Protein AF-A0A1X7AEA4-F1 (afdb_monomer)

Solvent-accessible surface area (backbone atoms only — not comparable to full-atom values): 4947 Å² total; per-residue (Å²): 132,84,85,75,75,78,75,78,63,51,75,67,51,50,48,36,57,66,36,85,84,41,59,62,54,50,52,52,48,51,51,48,52,52,51,43,52,50,46,52,50,51,54,72,70,70,56,57,78,73,52,43,57,52,44,51,55,50,45,53,51,46,56,50,50,48,51,49,55,52,52,52,31,42,65,58,71,58,75,80,81,89,133

pLDDT: mean 80.56, std 16.45, range [34.94, 93.5]

Organism: NCBI:txid1960125

Nearest PDB structures (foldseek):
  7y6b-assembly2_D  TM=9.805E-01  e=1.923E-02  Edwardsiella piscicida
  7y6c-assembly2_D  TM=9.455E-01  e=2.158E-02  Edwardsiella piscicida
  4afl-assembly2_F  TM=7.784E-01  e=2.148E+00  Homo sapiens

Sequence (83 aa):
MADNDFVSLSVTEDRLSTDKDGKHKQQLLAQLNQDLDTVRKKRNSGLAPDEFACADALIDAIDDAIKVVELTWHKHHDNKKTH

Structure (mmCIF, N/CA/C/O backbone):
data_AF-A0A1X7AEA4-F1
#
_entry.id   AF-A0A1X7AEA4-F1
#
loop_
_atom_site.group_PDB
_atom_site.id
_atom_site.type_symbol
_atom_site.label_atom_id
_atom_site.label_alt_id
_atom_site.label_comp_id
_atom_site.label_asym_id
_atom_site.label_entity_id
_atom_site.label_seq_id
_atom_site.pdbx_PDB_ins_code
_atom_site.Cartn_x
_atom_site.Cartn_y
_atom_site.Cartn_z
_atom_site.occupancy
_atom_site.B_iso_or_equiv
_atom_site.auth_seq_id
_atom_site.auth_comp_id
_atom_site.auth_asym_id
_atom_site.auth_atom_id
_atom_site.pdbx_PDB_model_num
ATOM 1 N N . MET A 1 1 ? -0.455 -17.437 -34.717 1.00 34.94 1 MET A N 1
ATOM 2 C CA . MET A 1 1 ? -0.400 -15.961 -34.708 1.00 34.94 1 MET A CA 1
ATOM 3 C C . MET A 1 1 ? -0.289 -15.573 -33.252 1.00 34.94 1 MET A C 1
ATOM 5 O O . MET A 1 1 ? -1.016 -16.154 -32.465 1.00 34.94 1 MET A O 1
ATOM 9 N N . ALA A 1 2 ? 0.715 -14.780 -32.884 1.00 38.47 2 ALA A N 1
ATOM 10 C CA . ALA A 1 2 ? 1.003 -14.483 -31.485 1.00 38.47 2 ALA A CA 1
ATOM 11 C C . ALA A 1 2 ? -0.091 -13.569 -30.917 1.00 38.47 2 ALA A C 1
ATOM 13 O O . ALA A 1 2 ? -0.274 -12.465 -31.430 1.00 38.47 2 ALA A O 1
ATOM 14 N N . ASP A 1 3 ? -0.807 -14.050 -29.900 1.00 38.66 3 ASP A N 1
ATOM 15 C CA . ASP A 1 3 ? -1.648 -13.247 -29.015 1.00 38.66 3 ASP A CA 1
ATOM 16 C C . ASP A 1 3 ? -0.761 -12.215 -28.321 1.00 38.66 3 ASP A C 1
ATOM 18 O O . ASP A 1 3 ? -0.124 -12.470 -27.301 1.00 38.66 3 ASP A O 1
ATOM 22 N N . ASN A 1 4 ? -0.641 -11.049 -28.947 1.00 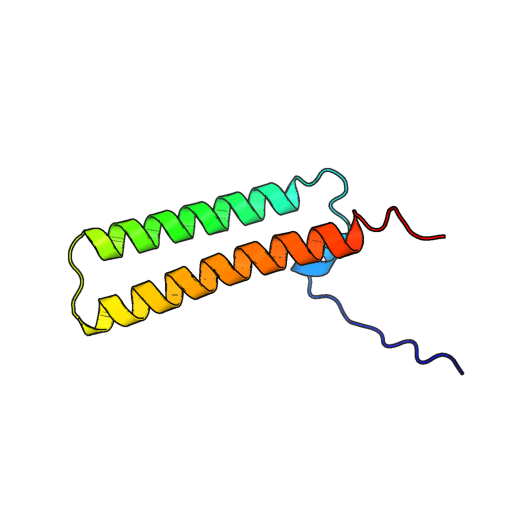44.72 4 ASN A N 1
ATOM 23 C CA . ASN A 1 4 ? -0.011 -9.894 -28.342 1.00 44.72 4 ASN A CA 1
ATOM 24 C C . ASN A 1 4 ? -1.088 -9.219 -27.490 1.00 44.72 4 ASN A C 1
ATOM 26 O O . ASN A 1 4 ? -1.668 -8.210 -27.896 1.00 44.72 4 ASN A O 1
ATOM 30 N N . ASP A 1 5 ? -1.400 -9.840 -26.350 1.00 40.91 5 ASP A N 1
ATOM 31 C CA . ASP A 1 5 ? -2.141 -9.209 -25.265 1.00 40.91 5 ASP A CA 1
ATOM 32 C C . ASP A 1 5 ? -1.403 -7.912 -24.923 1.00 40.91 5 ASP A C 1
ATOM 34 O O . ASP A 1 5 ? -0.380 -7.909 -24.235 1.00 40.91 5 ASP A O 1
ATOM 38 N N . PHE A 1 6 ? -1.888 -6.791 -25.459 1.00 42.59 6 PHE A N 1
ATOM 39 C CA . PHE A 1 6 ? -1.503 -5.461 -25.014 1.00 42.59 6 PHE A CA 1
ATOM 40 C C . PHE A 1 6 ? -2.049 -5.312 -23.595 1.00 42.59 6 PHE A C 1
ATOM 42 O O . PHE A 1 6 ? -3.117 -4.745 -23.367 1.00 42.59 6 PHE A O 1
ATOM 49 N N . VAL A 1 7 ? -1.325 -5.880 -22.633 1.00 50.03 7 VAL A N 1
ATOM 50 C CA . VAL A 1 7 ? -1.503 -5.600 -21.217 1.00 50.03 7 VAL A CA 1
ATOM 51 C C . VAL A 1 7 ? -1.186 -4.118 -21.065 1.00 50.03 7 VAL A C 1
ATOM 53 O O . VAL A 1 7 ? -0.026 -3.721 -20.988 1.00 50.03 7 VAL A O 1
ATOM 56 N N . SER A 1 8 ? -2.223 -3.283 -21.126 1.00 56.47 8 SER A N 1
ATOM 57 C CA . SER A 1 8 ? -2.120 -1.870 -20.789 1.00 56.47 8 SER A CA 1
ATOM 58 C C . SER A 1 8 ? -1.819 -1.811 -19.300 1.00 56.47 8 SER A C 1
ATOM 60 O O . SER A 1 8 ? -2.731 -1.894 -18.477 1.00 56.47 8 SER A O 1
ATOM 62 N N . LEU A 1 9 ? -0.536 -1.725 -18.961 1.00 59.97 9 LEU A N 1
ATOM 63 C CA . LEU A 1 9 ? -0.090 -1.516 -17.594 1.00 59.97 9 LEU A CA 1
ATOM 64 C C . LEU A 1 9 ? -0.747 -0.234 -17.069 1.00 59.97 9 LEU A C 1
ATOM 66 O O . LEU A 1 9 ? -0.998 0.724 -17.809 1.00 59.97 9 LEU A O 1
ATOM 70 N N . SER A 1 10 ? -1.085 -0.221 -15.781 1.00 78.94 10 SER A N 1
ATOM 71 C CA . SER A 1 10 ? -1.510 1.035 -15.160 1.00 78.94 10 SER A CA 1
ATOM 72 C C . SER A 1 10 ? -0.342 2.029 -15.172 1.00 78.94 10 SER A C 1
ATOM 74 O O . SER A 1 10 ? 0.817 1.624 -15.125 1.00 78.94 10 SER A O 1
ATOM 76 N N . VAL A 1 11 ? -0.618 3.337 -15.150 1.00 82.06 11 VAL A N 1
ATOM 77 C CA . VAL A 1 11 ? 0.437 4.375 -15.104 1.00 82.06 11 VAL A CA 1
ATOM 78 C C . VAL A 1 11 ? 1.436 4.135 -13.961 1.00 82.06 11 VAL A C 1
ATOM 80 O O . VAL A 1 11 ? 2.626 4.414 -14.099 1.00 82.06 11 VAL A O 1
ATOM 83 N N . THR A 1 12 ? 0.969 3.608 -12.827 1.00 82.38 12 THR A N 1
ATOM 84 C CA . THR A 1 12 ? 1.816 3.259 -11.679 1.00 82.38 12 THR A CA 1
ATOM 85 C C . THR A 1 12 ? 2.684 2.036 -11.966 1.00 82.38 12 THR A C 1
ATOM 87 O O . THR A 1 12 ? 3.864 2.030 -11.632 1.00 82.38 12 THR A O 1
ATOM 90 N N . GLU A 1 13 ? 2.130 1.017 -12.617 1.00 83.19 13 GLU A N 1
ATOM 91 C CA . GLU A 1 13 ? 2.853 -0.194 -13.009 1.00 83.19 13 GLU A CA 1
ATOM 92 C C . GLU A 1 13 ? 3.904 0.094 -14.092 1.00 83.19 13 GLU A C 1
ATOM 94 O O . GLU A 1 13 ? 5.043 -0.348 -13.961 1.00 83.19 13 GLU A O 1
ATOM 99 N N . ASP A 1 14 ? 3.591 0.940 -15.077 1.00 85.38 14 ASP A N 1
ATOM 100 C CA . ASP A 1 14 ? 4.557 1.437 -16.066 1.00 85.38 14 ASP A CA 1
ATOM 101 C C . ASP A 1 14 ? 5.733 2.157 -15.396 1.00 85.38 14 ASP A C 1
ATOM 103 O O . ASP A 1 14 ? 6.904 1.906 -15.706 1.00 85.38 14 ASP A O 1
ATOM 107 N N . ARG A 1 15 ? 5.442 3.033 -14.428 1.00 85.69 15 ARG A N 1
ATOM 108 C CA . ARG A 1 15 ? 6.480 3.734 -13.662 1.00 85.69 15 ARG A CA 1
ATOM 109 C C . ARG A 1 15 ? 7.316 2.769 -12.831 1.00 85.69 15 ARG A C 1
ATOM 111 O O . ARG A 1 15 ? 8.533 2.901 -12.821 1.00 85.69 15 ARG A O 1
ATOM 118 N N . LEU A 1 16 ? 6.701 1.780 -12.184 1.00 86.69 16 LEU A N 1
ATOM 119 C CA . LEU A 1 16 ? 7.431 0.748 -11.441 1.00 86.69 16 LEU A CA 1
ATOM 120 C C . LEU A 1 16 ? 8.290 -0.124 -12.367 1.00 86.69 16 LEU A C 1
ATOM 122 O O . LEU A 1 16 ? 9.414 -0.457 -12.005 1.00 86.69 16 LEU A O 1
ATOM 126 N N . SER A 1 17 ? 7.818 -0.444 -13.574 1.00 84.50 17 SER A N 1
ATOM 127 C CA . SER A 1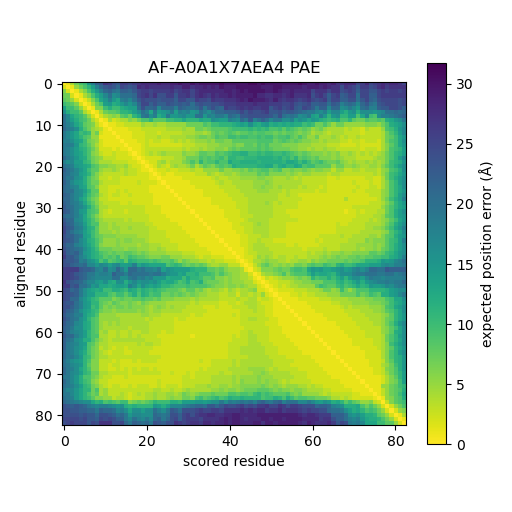 17 ? 8.564 -1.244 -14.557 1.00 84.50 17 SER A CA 1
ATOM 128 C C . SER A 1 17 ? 9.803 -0.522 -15.104 1.00 84.50 17 SER A C 1
ATOM 130 O O . SER A 1 17 ? 10.806 -1.153 -15.435 1.00 84.50 17 SER A O 1
ATOM 132 N N . THR A 1 18 ? 9.767 0.811 -15.160 1.00 86.56 18 THR A N 1
ATOM 133 C CA . THR A 1 18 ? 10.862 1.651 -15.672 1.00 86.56 18 THR A CA 1
ATOM 134 C C . THR A 1 18 ? 11.794 2.179 -14.573 1.00 86.56 18 THR A C 1
ATOM 136 O O . THR A 1 18 ? 12.887 2.661 -14.880 1.00 86.56 18 THR A O 1
ATOM 139 N N . ASP A 1 19 ? 11.418 2.024 -13.299 1.00 87.62 19 ASP A N 1
ATOM 140 C CA . ASP A 1 19 ? 12.150 2.456 -12.099 1.00 87.62 19 ASP A CA 1
ATOM 141 C C . ASP A 1 19 ? 13.358 1.559 -11.769 1.00 87.62 19 ASP A C 1
ATOM 143 O O . ASP A 1 19 ? 13.357 0.797 -10.803 1.00 87.62 19 ASP A O 1
ATOM 147 N N . LYS A 1 20 ? 14.412 1.641 -12.586 1.00 83.31 20 LYS A N 1
ATOM 148 C CA . LYS A 1 20 ? 15.628 0.816 -12.441 1.00 83.31 20 LYS A CA 1
ATOM 149 C C . LYS A 1 20 ? 16.418 1.092 -11.162 1.00 83.31 20 LYS A C 1
ATOM 151 O O . LYS A 1 20 ? 17.100 0.202 -10.662 1.00 83.31 20 LYS A O 1
ATOM 156 N N . ASP A 1 21 ? 16.383 2.324 -10.666 1.00 86.75 21 ASP A N 1
ATOM 157 C CA . ASP A 1 21 ? 17.058 2.743 -9.437 1.00 86.75 21 ASP A CA 1
ATOM 158 C C . ASP A 1 21 ? 16.193 2.555 -8.182 1.00 86.75 21 ASP A C 1
ATOM 160 O O . ASP A 1 21 ? 16.673 2.781 -7.071 1.00 86.75 21 ASP A O 1
ATOM 164 N N . GLY A 1 22 ? 14.943 2.102 -8.337 1.00 87.44 22 GLY A N 1
ATOM 165 C CA . GLY A 1 22 ? 14.039 1.800 -7.228 1.00 87.44 22 GLY A CA 1
ATOM 166 C C . GLY A 1 22 ? 13.553 3.036 -6.465 1.00 87.44 22 GLY A C 1
ATOM 167 O O . GLY A 1 22 ? 12.984 2.894 -5.380 1.00 87.44 22 GLY A O 1
ATOM 168 N N . LYS A 1 23 ? 13.793 4.251 -6.975 1.00 90.44 23 LYS A N 1
ATOM 169 C CA . LYS A 1 23 ? 13.427 5.496 -6.286 1.00 90.44 23 LYS A CA 1
ATOM 170 C C . LYS A 1 23 ? 11.922 5.678 -6.243 1.00 90.44 23 LYS A C 1
ATOM 172 O O . LYS A 1 23 ? 11.391 6.078 -5.208 1.00 90.44 23 LYS A O 1
ATOM 177 N N . HIS A 1 24 ? 11.237 5.393 -7.347 1.00 88.19 24 HIS A N 1
ATOM 178 C CA . HIS A 1 24 ? 9.789 5.531 -7.396 1.00 88.19 24 HIS A CA 1
ATOM 179 C C . HIS A 1 24 ? 9.107 4.502 -6.490 1.00 88.19 24 HIS A C 1
ATOM 181 O O . HIS A 1 24 ? 8.226 4.868 -5.713 1.00 88.19 24 HIS A O 1
ATOM 187 N N . LYS A 1 25 ? 9.582 3.249 -6.503 1.00 90.88 25 LYS A N 1
ATOM 188 C CA . LYS A 1 25 ? 9.187 2.202 -5.554 1.00 90.88 25 LYS A CA 1
ATOM 189 C C . LYS A 1 25 ? 9.355 2.692 -4.118 1.00 90.88 25 LYS A C 1
ATOM 191 O O . LYS A 1 25 ? 8.406 2.632 -3.345 1.00 90.88 25 LYS A O 1
ATOM 196 N N . GLN A 1 26 ? 10.537 3.190 -3.753 1.00 91.50 26 GLN A N 1
ATOM 197 C CA . GLN A 1 26 ? 10.808 3.658 -2.389 1.00 91.50 26 GLN A CA 1
ATOM 198 C C . GLN A 1 26 ? 9.898 4.816 -1.972 1.00 91.50 26 GLN A C 1
ATOM 200 O O . GLN A 1 26 ? 9.409 4.819 -0.846 1.00 91.50 26 GLN A O 1
ATOM 205 N N . GLN A 1 27 ? 9.630 5.770 -2.866 1.00 92.19 27 GLN A N 1
ATOM 206 C CA . GLN A 1 27 ? 8.690 6.862 -2.599 1.00 92.19 27 GLN A CA 1
ATOM 207 C C . GLN A 1 27 ? 7.267 6.348 -2.363 1.00 92.19 27 GLN A C 1
ATOM 209 O O . GLN A 1 27 ? 6.618 6.779 -1.412 1.00 92.19 27 GLN A O 1
ATOM 214 N N . LEU A 1 28 ? 6.795 5.410 -3.190 1.00 90.12 28 LEU A N 1
ATOM 215 C CA . LEU A 1 28 ? 5.465 4.821 -3.032 1.00 90.12 28 LEU A CA 1
ATOM 216 C C . LEU A 1 28 ? 5.350 4.062 -1.707 1.00 90.12 28 LEU A C 1
ATOM 218 O O . LEU A 1 28 ? 4.383 4.237 -0.972 1.00 90.12 28 LEU A O 1
ATOM 222 N N . LEU A 1 29 ? 6.365 3.259 -1.380 1.00 92.31 29 LEU A N 1
ATOM 223 C CA . LEU A 1 29 ? 6.421 2.522 -0.122 1.00 92.31 29 LEU A CA 1
ATOM 224 C C . LEU A 1 29 ? 6.478 3.463 1.082 1.00 92.31 29 LEU A C 1
ATOM 226 O O . LEU A 1 29 ? 5.801 3.211 2.073 1.00 92.31 29 LEU A O 1
ATOM 230 N N . ALA A 1 30 ? 7.246 4.552 1.013 1.00 92.56 30 ALA A N 1
ATOM 231 C CA . ALA A 1 30 ? 7.300 5.541 2.085 1.00 92.56 30 ALA A CA 1
ATOM 232 C C . ALA A 1 30 ? 5.927 6.188 2.322 1.00 92.56 30 ALA A C 1
ATOM 234 O O . ALA A 1 30 ? 5.501 6.295 3.470 1.00 92.56 30 ALA A O 1
ATOM 235 N N . GLN A 1 31 ? 5.214 6.548 1.250 1.00 92.56 31 GLN A N 1
ATOM 236 C CA . GLN A 1 31 ? 3.867 7.108 1.345 1.00 92.56 31 GLN A CA 1
ATOM 237 C C . GLN A 1 31 ? 2.881 6.107 1.963 1.00 92.56 31 GLN A C 1
ATOM 239 O O . GLN A 1 31 ? 2.198 6.441 2.927 1.00 92.56 31 GLN A O 1
ATOM 244 N N . LEU A 1 32 ? 2.861 4.863 1.475 1.00 92.06 32 LEU A N 1
ATOM 245 C CA . LEU A 1 32 ? 1.977 3.818 1.998 1.00 92.06 32 LEU A CA 1
ATOM 246 C C . LEU A 1 32 ? 2.255 3.517 3.477 1.00 92.06 32 LEU A C 1
ATOM 248 O O . LEU A 1 32 ? 1.322 3.405 4.265 1.00 92.06 32 LEU A O 1
ATOM 252 N N . ASN A 1 33 ? 3.526 3.456 3.885 1.00 91.75 33 ASN A N 1
ATOM 253 C CA . ASN A 1 33 ? 3.891 3.269 5.292 1.00 91.75 33 ASN A CA 1
ATOM 254 C C . ASN A 1 33 ? 3.484 4.466 6.166 1.00 91.75 33 ASN A C 1
ATOM 256 O O . ASN A 1 33 ? 3.031 4.279 7.294 1.00 91.75 33 ASN A O 1
ATOM 260 N N . GLN A 1 34 ? 3.598 5.696 5.658 1.00 93.25 34 GLN A N 1
ATOM 261 C CA . GLN A 1 34 ? 3.128 6.885 6.372 1.00 93.25 34 GLN A CA 1
ATOM 262 C C . GLN A 1 34 ? 1.601 6.872 6.560 1.00 93.25 34 GLN A C 1
ATOM 264 O O . GLN A 1 34 ? 1.094 7.250 7.625 1.00 93.25 34 GLN A O 1
ATOM 269 N N . ASP A 1 35 ? 0.864 6.425 5.545 1.00 89.94 35 ASP A N 1
ATOM 270 C CA . ASP A 1 35 ? -0.591 6.300 5.603 1.00 89.94 35 ASP A CA 1
ATOM 271 C C . ASP A 1 35 ? -0.999 5.188 6.580 1.00 89.94 35 ASP A C 1
ATOM 273 O O . ASP A 1 35 ? -1.851 5.407 7.443 1.00 89.94 35 ASP A O 1
ATOM 277 N N . LEU A 1 36 ? -0.312 4.043 6.547 1.00 91.31 36 LEU A N 1
ATOM 278 C CA . LEU A 1 36 ? -0.472 2.946 7.503 1.00 91.31 36 LEU A CA 1
ATOM 279 C C . LEU A 1 36 ? -0.263 3.416 8.951 1.00 91.31 36 LEU A C 1
ATOM 281 O O . LEU A 1 36 ? -1.094 3.151 9.822 1.00 91.31 36 LEU A O 1
ATOM 285 N N . ASP A 1 37 ? 0.810 4.165 9.214 1.00 91.69 37 ASP A N 1
ATOM 286 C CA . ASP A 1 37 ? 1.089 4.736 10.534 1.00 91.69 37 ASP A CA 1
ATOM 287 C C . ASP A 1 37 ? -0.000 5.716 10.977 1.00 91.69 37 ASP A C 1
ATOM 289 O O . ASP A 1 37 ? -0.377 5.752 12.152 1.00 91.69 37 ASP A O 1
ATOM 293 N N . THR A 1 38 ? -0.538 6.504 10.047 1.00 90.44 38 THR A N 1
ATOM 294 C CA . THR A 1 38 ? -1.648 7.423 10.318 1.00 90.44 38 THR A CA 1
ATOM 295 C C . THR A 1 38 ? -2.905 6.662 10.730 1.00 90.44 38 THR A C 1
ATOM 297 O O . THR A 1 38 ? -3.540 7.013 11.729 1.00 90.44 38 THR A O 1
ATOM 300 N N . VAL A 1 39 ? -3.253 5.599 10.004 1.00 89.00 39 VAL A N 1
ATOM 301 C CA . VAL A 1 39 ? -4.434 4.776 10.299 1.00 89.00 39 VAL A CA 1
ATOM 302 C C . VAL A 1 39 ? -4.254 4.022 11.620 1.00 89.00 39 VAL A C 1
ATOM 304 O O . VAL A 1 39 ? -5.154 4.037 12.459 1.00 89.00 39 VAL A O 1
ATOM 307 N N . ARG A 1 40 ? -3.066 3.462 11.883 1.00 89.12 40 ARG A N 1
ATOM 308 C CA . ARG A 1 40 ? -2.737 2.803 13.160 1.00 89.12 40 ARG A CA 1
ATOM 309 C C . ARG A 1 40 ? -2.825 3.759 14.348 1.00 89.12 40 ARG A C 1
ATOM 311 O O . ARG A 1 40 ? -3.371 3.397 15.387 1.00 89.12 40 ARG A O 1
ATOM 318 N N . LYS A 1 41 ? -2.338 4.996 14.205 1.00 88.81 41 LYS A N 1
ATOM 319 C CA . LYS A 1 41 ? -2.469 6.029 15.247 1.00 88.81 41 LYS A CA 1
ATOM 320 C C . LYS A 1 41 ? -3.931 6.373 15.521 1.00 88.81 41 LYS A C 1
ATOM 322 O O . LYS A 1 41 ? -4.306 6.445 16.687 1.00 88.81 41 LYS A O 1
ATOM 327 N N . LYS A 1 42 ? -4.752 6.522 14.474 1.00 85.19 42 LYS A N 1
ATOM 328 C CA . LYS A 1 42 ? -6.200 6.754 14.616 1.00 85.19 42 LYS A CA 1
ATOM 329 C C . LYS A 1 42 ? -6.885 5.601 15.345 1.00 85.19 42 LYS A C 1
ATOM 331 O O . LYS A 1 42 ? -7.603 5.844 16.310 1.00 85.19 42 LYS A O 1
ATOM 336 N N . ARG A 1 43 ? -6.585 4.356 14.963 1.00 84.44 43 ARG A N 1
ATOM 337 C CA . ARG A 1 43 ? -7.071 3.152 15.653 1.00 84.44 43 ARG A CA 1
ATOM 338 C C . ARG A 1 43 ? -6.728 3.171 17.146 1.00 84.44 43 ARG A C 1
ATOM 340 O O . ARG A 1 43 ? -7.588 2.919 17.984 1.00 84.44 43 ARG A O 1
ATOM 347 N N . ASN A 1 44 ? -5.490 3.529 17.481 1.00 82.50 44 ASN A N 1
ATOM 348 C CA . ASN A 1 44 ? -5.002 3.549 18.861 1.00 82.50 44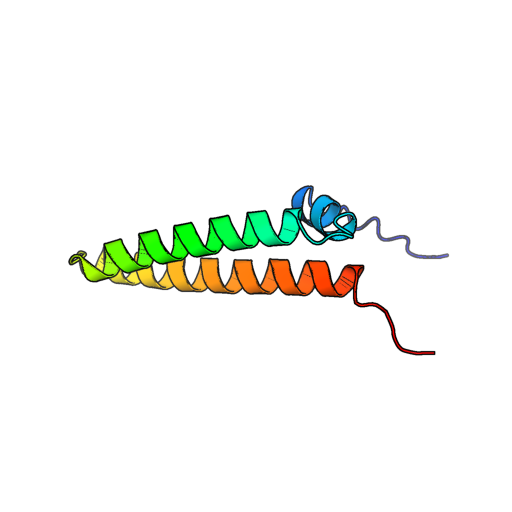 ASN A CA 1
ATOM 349 C C . ASN A 1 44 ? -5.511 4.740 19.694 1.00 82.50 44 ASN A C 1
ATOM 351 O O . ASN A 1 44 ? -5.390 4.706 20.916 1.00 82.50 44 ASN A O 1
ATOM 355 N N . SER A 1 45 ? -6.074 5.783 19.072 1.00 83.50 45 SER A N 1
ATOM 356 C CA . SER A 1 45 ? -6.627 6.951 19.782 1.00 83.50 45 SER A CA 1
ATOM 357 C C . SER A 1 45 ? -8.049 6.760 20.326 1.00 83.50 45 SER A C 1
ATOM 359 O O . SER A 1 45 ? -8.562 7.658 20.987 1.00 83.50 45 SER A O 1
ATOM 361 N N . GLY A 1 46 ? -8.655 5.587 20.107 1.00 73.88 46 GLY A N 1
ATOM 362 C CA . GLY A 1 46 ? -10.020 5.277 20.531 1.00 73.88 46 GLY A CA 1
ATOM 363 C C . GLY A 1 46 ? -11.029 5.655 19.451 1.00 73.88 46 GLY A C 1
ATOM 364 O O . GLY A 1 46 ? -11.447 6.804 19.359 1.00 73.88 46 GLY A O 1
ATOM 365 N N . LEU A 1 47 ? -11.397 4.671 18.632 1.00 78.25 47 LEU A N 1
ATOM 366 C CA . LEU A 1 47 ? -12.421 4.788 17.595 1.00 78.25 47 LEU A CA 1
ATOM 367 C C . LEU A 1 47 ? -13.763 4.230 18.084 1.00 78.25 47 LEU A C 1
ATOM 369 O O . LEU A 1 47 ? -13.820 3.470 19.055 1.00 78.25 47 LEU A O 1
ATOM 373 N N . ALA A 1 48 ? -14.853 4.581 17.408 1.00 81.12 48 ALA A N 1
ATOM 374 C CA . ALA A 1 48 ? -16.107 3.863 17.590 1.00 81.12 48 ALA A CA 1
ATOM 375 C C . ALA A 1 48 ? -15.993 2.417 17.034 1.00 81.12 48 ALA A C 1
ATOM 377 O O . ALA A 1 48 ? -15.131 2.138 16.195 1.00 81.12 48 ALA A O 1
ATOM 378 N N . PRO A 1 49 ? -16.804 1.448 17.503 1.00 77.69 49 PRO A N 1
ATOM 379 C CA . PRO A 1 49 ? -16.687 0.041 17.093 1.00 77.69 49 PRO A CA 1
ATOM 380 C C . PRO A 1 49 ? -16.797 -0.202 15.577 1.00 77.69 49 PRO A C 1
ATOM 382 O O . PRO A 1 49 ? -16.145 -1.092 15.037 1.00 77.69 49 PRO A O 1
ATOM 385 N N . ASP A 1 50 ? -17.609 0.593 14.889 1.00 80.69 50 ASP A N 1
ATOM 386 C CA . ASP A 1 50 ? -17.782 0.608 13.434 1.00 80.69 50 ASP A CA 1
ATOM 387 C C . ASP A 1 50 ? -16.557 1.177 12.700 1.00 80.69 50 ASP A C 1
ATOM 389 O O . ASP A 1 50 ? -16.139 0.662 11.659 1.00 80.69 50 ASP A O 1
ATOM 393 N N . GLU A 1 51 ? -15.924 2.189 13.285 1.00 82.94 51 GLU A N 1
ATOM 394 C CA . GLU A 1 51 ? -14.692 2.786 12.774 1.00 82.94 51 GLU A CA 1
ATOM 395 C C . GLU A 1 51 ? -13.472 1.874 12.978 1.00 82.94 51 GLU A C 1
ATOM 397 O O . GLU A 1 51 ? -12.552 1.900 12.160 1.00 82.94 51 GLU A O 1
ATOM 402 N N . PHE A 1 52 ? -13.466 1.023 14.012 1.00 85.00 52 PHE A N 1
ATOM 403 C CA . PHE A 1 52 ? -12.419 0.015 14.221 1.00 85.00 52 PHE A CA 1
ATOM 404 C C . PHE A 1 52 ? -12.362 -1.003 13.081 1.00 85.00 52 PHE A C 1
ATOM 406 O O . PHE A 1 52 ? -11.284 -1.258 12.550 1.00 85.00 52 PHE A O 1
ATOM 413 N N . ALA A 1 53 ? -13.512 -1.546 12.672 1.00 86.50 53 ALA A N 1
ATOM 414 C CA . ALA A 1 53 ? -13.574 -2.499 11.565 1.00 86.50 53 ALA A CA 1
ATOM 415 C C . ALA A 1 53 ? -13.127 -1.858 10.240 1.00 86.50 53 ALA A C 1
ATOM 417 O O . ALA A 1 53 ? -12.402 -2.477 9.462 1.00 86.50 53 ALA A O 1
ATOM 418 N N . CYS A 1 54 ? -13.506 -0.597 10.007 1.00 87.25 54 CYS A N 1
ATOM 419 C CA . CYS A 1 54 ? -13.058 0.156 8.837 1.00 87.25 54 CYS A CA 1
ATOM 420 C C . CYS A 1 54 ? -11.550 0.441 8.873 1.00 87.25 54 CYS A C 1
ATOM 422 O O . CYS A 1 54 ? -10.883 0.334 7.846 1.00 87.25 54 CYS A O 1
ATOM 424 N N . ALA A 1 55 ? -11.004 0.795 10.039 1.00 88.56 55 ALA A N 1
ATOM 425 C CA . ALA A 1 55 ? -9.576 1.033 10.206 1.00 88.56 55 ALA A CA 1
ATOM 426 C C . ALA A 1 55 ? -8.755 -0.246 9.993 1.00 88.56 55 ALA A C 1
ATOM 428 O O . ALA A 1 55 ? -7.723 -0.185 9.331 1.00 88.56 55 ALA A O 1
ATOM 429 N N . ASP A 1 56 ? -9.225 -1.389 10.496 1.00 88.88 56 ASP A N 1
ATOM 430 C CA . ASP A 1 56 ? -8.565 -2.685 10.304 1.00 88.88 56 ASP A CA 1
ATOM 431 C C . ASP A 1 56 ? -8.576 -3.102 8.830 1.00 88.88 56 ASP A C 1
ATOM 433 O O . ASP A 1 56 ? -7.520 -3.389 8.271 1.00 88.88 56 ASP A O 1
ATOM 437 N N . ALA A 1 57 ? -9.726 -2.999 8.157 1.00 91.56 57 ALA A N 1
ATOM 438 C CA . ALA A 1 57 ? -9.818 -3.265 6.722 1.00 91.56 57 ALA A CA 1
ATOM 439 C C . ALA A 1 57 ? -8.908 -2.342 5.889 1.00 91.56 57 ALA A C 1
ATOM 441 O O . ALA A 1 57 ? -8.337 -2.763 4.884 1.00 91.56 57 ALA A O 1
ATOM 442 N N . LEU A 1 58 ? -8.756 -1.079 6.302 1.00 91.81 58 LEU A N 1
ATOM 443 C CA . LEU A 1 58 ? -7.878 -0.128 5.626 1.00 91.81 58 LEU A CA 1
ATOM 444 C C . LEU A 1 58 ? -6.393 -0.438 5.864 1.00 91.81 58 LEU A C 1
ATOM 446 O O . LEU A 1 58 ? -5.597 -0.289 4.941 1.00 91.81 58 LEU A O 1
ATOM 450 N N . ILE A 1 59 ? -6.016 -0.880 7.068 1.00 91.94 59 ILE A N 1
ATOM 451 C CA . ILE A 1 59 ? -4.652 -1.345 7.361 1.00 91.94 59 ILE A CA 1
ATOM 452 C C . ILE A 1 59 ? -4.310 -2.539 6.469 1.00 91.94 59 ILE A C 1
ATOM 454 O O . ILE A 1 59 ? -3.276 -2.505 5.804 1.00 91.94 59 ILE A O 1
ATOM 458 N N . ASP A 1 60 ? -5.195 -3.535 6.399 1.00 93.50 60 ASP A N 1
ATOM 459 C CA . ASP A 1 60 ? -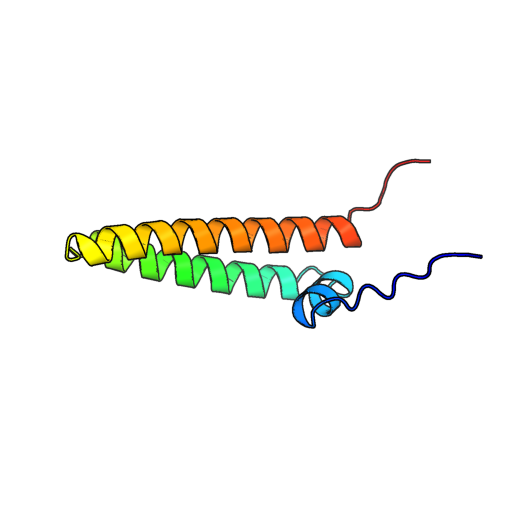4.997 -4.726 5.568 1.00 93.50 60 ASP A CA 1
ATOM 460 C C . ASP A 1 60 ? -4.861 -4.356 4.082 1.00 93.50 60 ASP A C 1
ATOM 462 O O . ASP A 1 60 ? -3.950 -4.822 3.397 1.00 93.50 60 ASP A O 1
ATOM 466 N N . ALA A 1 61 ? -5.707 -3.445 3.591 1.00 93.12 61 ALA A N 1
ATOM 467 C CA . ALA A 1 61 ? -5.646 -2.971 2.210 1.00 93.12 61 ALA A CA 1
ATOM 468 C C . ALA A 1 61 ? -4.330 -2.242 1.882 1.00 93.12 61 ALA A C 1
ATOM 470 O O . ALA A 1 61 ? -3.794 -2.402 0.784 1.00 93.12 61 ALA A O 1
ATOM 471 N N . ILE A 1 62 ? -3.798 -1.444 2.814 1.00 91.31 62 ILE A N 1
ATOM 4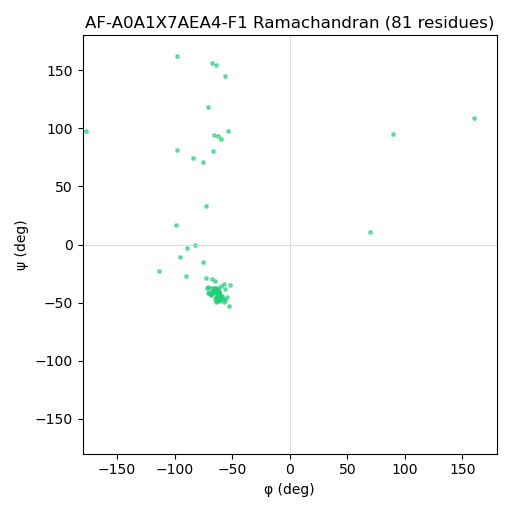72 C CA . ILE A 1 62 ? -2.513 -0.755 2.631 1.00 91.31 62 ILE A CA 1
ATOM 473 C C . ILE A 1 62 ? -1.352 -1.761 2.664 1.00 91.31 62 ILE A C 1
ATOM 475 O O . ILE A 1 62 ? -0.455 -1.667 1.824 1.00 91.31 62 ILE A O 1
ATOM 479 N N . ASP A 1 63 ? -1.380 -2.749 3.565 1.00 92.44 63 ASP A N 1
ATOM 480 C CA . ASP A 1 63 ? -0.379 -3.825 3.607 1.00 92.44 63 ASP A CA 1
ATOM 481 C C . ASP A 1 63 ? -0.380 -4.648 2.307 1.00 92.44 63 ASP A C 1
ATOM 483 O O . ASP A 1 63 ? 0.681 -4.971 1.765 1.00 92.44 63 ASP A O 1
ATOM 487 N N . ASP A 1 64 ? -1.553 -4.952 1.750 1.00 92.44 64 ASP A N 1
ATOM 488 C CA . ASP A 1 64 ? -1.655 -5.639 0.462 1.00 92.44 64 ASP A CA 1
ATOM 489 C C . ASP A 1 64 ? -1.185 -4.763 -0.705 1.00 92.44 64 ASP A C 1
ATOM 491 O O . ASP A 1 64 ? -0.483 -5.250 -1.595 1.00 92.44 64 ASP A O 1
ATOM 495 N N . ALA A 1 65 ? -1.468 -3.458 -0.683 1.00 89.88 65 ALA A N 1
ATOM 496 C CA . ALA A 1 65 ? -0.940 -2.523 -1.674 1.00 89.88 65 ALA A CA 1
ATOM 497 C C . ALA A 1 65 ? 0.597 -2.466 -1.648 1.00 89.88 65 ALA A C 1
ATOM 499 O O . ALA A 1 65 ? 1.228 -2.486 -2.708 1.00 89.88 65 ALA A O 1
ATOM 500 N N . ILE A 1 66 ? 1.211 -2.461 -0.458 1.00 91.62 66 ILE A N 1
ATOM 501 C CA . ILE A 1 66 ? 2.670 -2.539 -0.291 1.00 91.62 66 ILE A 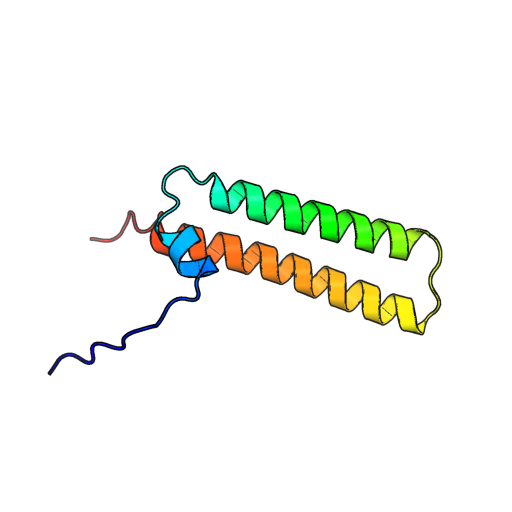CA 1
ATOM 502 C C . ILE A 1 66 ? 3.216 -3.804 -0.964 1.00 91.62 66 ILE A C 1
ATOM 504 O O . ILE A 1 66 ? 4.129 -3.710 -1.789 1.00 91.62 66 ILE A O 1
ATOM 508 N N . LYS A 1 67 ? 2.619 -4.972 -0.690 1.00 92.19 67 LYS A N 1
ATOM 509 C CA . LYS A 1 67 ? 3.033 -6.245 -1.309 1.00 92.19 67 LYS A CA 1
ATOM 510 C C . LYS A 1 67 ? 2.921 -6.197 -2.830 1.00 92.19 67 LYS A C 1
ATOM 512 O O . LYS A 1 67 ? 3.837 -6.638 -3.519 1.00 92.19 67 LYS A O 1
ATOM 517 N N . VAL A 1 68 ? 1.829 -5.652 -3.370 1.00 91.19 68 VAL A N 1
ATOM 518 C CA . VAL A 1 68 ? 1.631 -5.535 -4.824 1.00 91.19 68 VAL A CA 1
ATOM 519 C C . VAL A 1 68 ? 2.705 -4.651 -5.453 1.00 91.19 68 VAL A C 1
ATOM 521 O O . VAL A 1 68 ? 3.274 -5.023 -6.475 1.00 91.19 68 VAL A O 1
ATOM 524 N N . VAL A 1 69 ? 3.042 -3.516 -4.839 1.00 89.38 69 VAL A N 1
ATOM 525 C CA . VAL A 1 69 ? 4.110 -2.628 -5.326 1.00 89.38 69 VAL A CA 1
ATOM 526 C C . VAL A 1 69 ? 5.456 -3.350 -5.352 1.00 89.38 69 VAL A C 1
ATOM 528 O O . VAL A 1 69 ? 6.190 -3.259 -6.340 1.00 89.38 69 VAL A O 1
ATOM 531 N N . GLU A 1 70 ? 5.778 -4.095 -4.294 1.00 89.00 70 GLU A N 1
ATOM 532 C CA . GLU A 1 70 ? 7.007 -4.880 -4.242 1.00 89.00 70 GLU A CA 1
ATOM 533 C C . GLU A 1 70 ? 7.032 -5.977 -5.303 1.00 89.00 70 GLU A C 1
ATOM 535 O O . GLU A 1 70 ? 8.015 -6.072 -6.039 1.00 89.00 70 GLU A O 1
ATOM 540 N N . LEU A 1 71 ? 5.970 -6.775 -5.416 1.00 89.69 71 LEU A N 1
ATOM 541 C CA . LEU A 1 71 ? 5.873 -7.866 -6.385 1.00 89.69 71 LEU A CA 1
ATOM 542 C C . LEU A 1 71 ? 5.965 -7.355 -7.822 1.00 89.69 71 LEU A C 1
ATOM 544 O O . LEU A 1 71 ? 6.707 -7.920 -8.622 1.00 89.69 71 LEU A O 1
ATOM 548 N N . THR A 1 72 ? 5.267 -6.267 -8.141 1.00 88.38 72 THR A N 1
ATOM 549 C CA . THR A 1 72 ? 5.306 -5.640 -9.464 1.00 88.38 72 THR A CA 1
ATOM 550 C C . THR A 1 72 ? 6.715 -5.179 -9.808 1.00 88.38 72 THR A C 1
ATOM 552 O O . THR A 1 72 ? 7.228 -5.498 -10.878 1.00 88.38 72 THR A O 1
ATOM 555 N N . TRP A 1 73 ? 7.401 -4.495 -8.891 1.00 90.31 73 TRP A N 1
ATOM 556 C CA . TRP A 1 73 ? 8.773 -4.067 -9.148 1.00 90.31 73 TRP A CA 1
ATOM 557 C C . TRP A 1 73 ? 9.727 -5.264 -9.322 1.00 90.31 73 TRP A C 1
ATOM 559 O O . TRP A 1 73 ? 10.485 -5.310 -10.290 1.00 90.31 73 TRP A O 1
ATOM 569 N N . HIS A 1 74 ? 9.651 -6.286 -8.461 1.00 87.88 74 HIS A N 1
ATOM 570 C CA . HIS A 1 74 ? 10.486 -7.488 -8.610 1.00 87.88 74 HIS A CA 1
ATOM 571 C C . HIS A 1 74 ? 10.193 -8.242 -9.914 1.00 87.88 74 HIS A C 1
ATOM 573 O O . HIS A 1 74 ? 11.124 -8.674 -10.585 1.00 87.88 74 HIS A O 1
ATOM 579 N N . LYS A 1 75 ? 8.929 -8.343 -10.339 1.00 87.38 75 LYS A N 1
ATOM 580 C CA . LYS A 1 75 ? 8.545 -8.981 -11.609 1.00 87.38 75 LYS A CA 1
ATOM 581 C C . LYS A 1 75 ? 9.258 -8.357 -12.815 1.00 87.38 75 LYS A C 1
ATOM 583 O O . LYS A 1 75 ? 9.638 -9.077 -13.736 1.00 87.38 75 LYS A O 1
ATOM 588 N N . HIS A 1 76 ? 9.446 -7.038 -12.816 1.00 84.19 76 HIS A N 1
ATOM 589 C CA . HIS A 1 76 ? 10.071 -6.322 -13.930 1.00 84.19 76 HIS A CA 1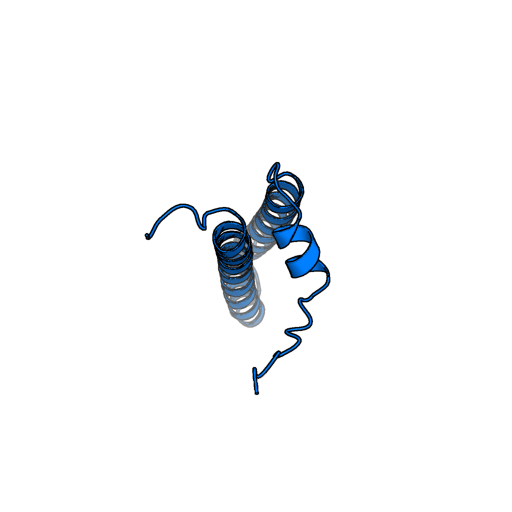
ATOM 590 C C . HIS A 1 76 ? 11.599 -6.196 -13.817 1.00 84.19 76 HIS A C 1
ATOM 592 O O . HIS A 1 76 ? 12.269 -6.130 -14.848 1.00 84.19 76 HIS A O 1
ATOM 598 N N . HIS A 1 77 ? 12.161 -6.201 -12.602 1.00 82.94 77 HIS A N 1
ATOM 599 C CA . HIS A 1 77 ? 13.590 -5.920 -12.373 1.00 82.94 77 HIS A CA 1
ATOM 600 C C . HIS 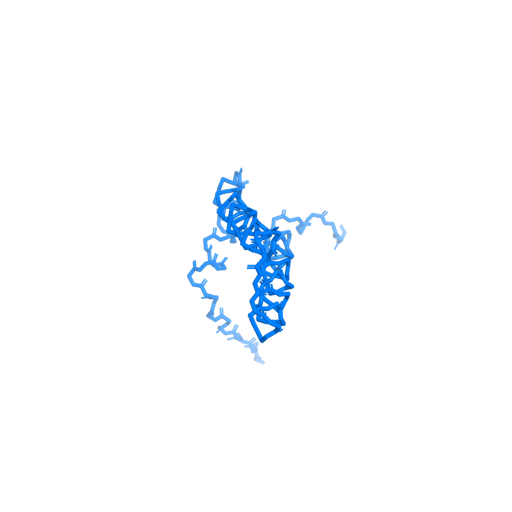A 1 77 ? 14.408 -7.107 -11.856 1.00 82.94 77 HIS A C 1
ATOM 602 O O . HIS A 1 77 ? 15.618 -7.147 -12.075 1.00 82.94 77 HIS A O 1
ATOM 608 N N . ASP A 1 78 ? 13.773 -8.097 -11.229 1.00 75.06 78 ASP A N 1
ATOM 609 C CA . ASP A 1 78 ? 14.423 -9.296 -10.681 1.00 75.06 78 ASP A CA 1
ATOM 610 C C . ASP A 1 78 ? 14.316 -10.510 -11.620 1.00 75.06 78 ASP A C 1
ATOM 612 O O . ASP A 1 78 ? 14.583 -11.650 -11.249 1.00 75.06 78 ASP A O 1
ATOM 616 N N . ASN A 1 79 ? 13.995 -10.280 -12.899 1.00 57.53 79 ASN A N 1
ATOM 617 C CA . ASN A 1 79 ? 13.952 -11.331 -13.919 1.00 57.53 79 ASN A CA 1
ATOM 618 C C . ASN A 1 79 ? 15.363 -11.818 -14.343 1.00 57.53 79 ASN A C 1
ATOM 620 O O . ASN A 1 79 ? 15.610 -12.182 -15.493 1.00 57.53 79 ASN A O 1
ATOM 624 N N . LYS A 1 80 ? 16.324 -11.823 -13.409 1.00 53.31 80 LYS A N 1
ATOM 625 C CA . LYS A 1 80 ? 17.614 -12.508 -13.521 1.00 53.31 80 LYS A CA 1
ATOM 626 C C . LYS A 1 80 ? 17.535 -13.844 -12.786 1.00 53.31 80 LYS A C 1
ATOM 628 O O . LYS A 1 80 ? 18.049 -13.972 -11.679 1.00 53.31 80 LYS A O 1
ATOM 633 N N . LYS A 1 81 ? 16.969 -14.849 -13.461 1.00 48.62 81 LYS A N 1
ATOM 634 C CA . LYS A 1 81 ? 17.502 -16.225 -13.601 1.00 48.62 81 LYS A CA 1
ATOM 635 C C . LYS A 1 81 ? 16.386 -17.187 -14.000 1.00 48.62 81 LYS A C 1
ATOM 637 O O . LYS A 1 81 ? 15.577 -17.575 -13.167 1.00 48.62 81 LYS A O 1
ATOM 642 N N . THR A 1 82 ? 16.423 -17.648 -15.245 1.00 42.91 82 THR A N 1
ATOM 643 C CA . THR A 1 82 ? 16.515 -19.081 -15.585 1.00 42.91 82 THR A CA 1
ATOM 644 C C . THR A 1 82 ? 16.609 -19.226 -17.103 1.00 42.91 82 THR A C 1
ATOM 646 O O . THR A 1 82 ? 15.605 -19.157 -17.798 1.00 42.91 82 THR A O 1
ATOM 649 N N . HIS A 1 83 ? 17.833 -19.387 -17.607 1.00 34.94 83 HIS A N 1
ATOM 650 C CA . HIS A 1 83 ? 18.175 -20.304 -18.695 1.00 34.94 83 HIS A CA 1
ATOM 651 C C . HIS A 1 83 ? 19.677 -20.584 -18.648 1.00 34.94 83 HIS A C 1
ATOM 653 O O . HIS A 1 83 ? 20.444 -19.618 -18.430 1.00 34.94 83 HIS A O 1
#

Mean predicted aligned error: 8.7 Å

Radius of gyration: 17.19 Å; Cα contacts (8 Å, |Δi|>4): 43; chains: 1; bounding box: 36×28×55 Å

Secondary structure (DSSP, 8-state):
----------HHHHHHHH-TTSHHHHHHHHHHHHHHHHHHHHHHTT--HHHHHHHHHHHHHHHHHHHHHHHHHHHHH------

Foldseek 3Di:
DDPPPPPVQDPLLVCLLVPQVCPSVVVLLVVLVVVLVVLVVVLVVDDDPVSNVVSVVSNVVSVVVNVVSVVSNCVNHVPPDDD

InterPro domains:
  IPR012671 Typ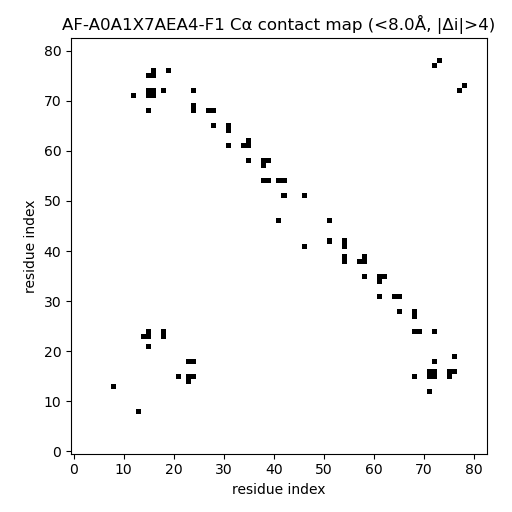e III export protein PscE/YscE [PF08988] (13-76)